Protein AF-A0A1R3L1D3-F1 (afdb_monomer_lite)

InterPro domains:
  IPR045272 Receptor-like protein kinase ANXUR1/2-like [PTHR27003] (4-63)

Secondary structure (DSSP, 8-state):
---HHHHTSGGGGTS-GGGTTTS-HHHHHHHHHHHHHHT-SSGGGSPPHHHHHHHHHHHHHHHHHHHHT-

Sequence (70 aa):
MGCKCIENGTIYNIIDPHLKGRIAPDCFKQFVEIAFGCLRVRGNERPSMGEVETTLQLALQLQNKADSEI

Foldseek 3Di:
DADVCVVVVVVLVPDDPVCVPLADPVLVVLLRVLVVLCVDPDPVSRDDVVVVVVSNVVSVVRSVVVVVVD

Organism: NCBI:txid93759

Structure (mmCIF, N/CA/C/O backbone):
data_AF-A0A1R3L1D3-F1
#
_entry.id   AF-A0A1R3L1D3-F1
#
loop_
_atom_site.group_PDB
_atom_site.id
_atom_site.type_symbol
_atom_site.label_atom_id
_atom_site.label_alt_id
_atom_site.label_comp_id
_atom_site.label_asym_id
_atom_site.label_entity_id
_atom_site.label_seq_id
_atom_site.pdbx_PDB_ins_code
_atom_site.Cartn_x
_atom_site.Cartn_y
_atom_site.Cartn_z
_atom_site.occupancy
_atom_site.B_iso_or_equiv
_atom_site.auth_seq_id
_atom_site.auth_comp_id
_atom_site.auth_asym_id
_atom_site.auth_atom_id
_atom_site.pdbx_PDB_model_num
ATOM 1 N N . MET A 1 1 ? -3.092 6.603 -12.874 1.00 40.25 1 MET A N 1
ATOM 2 C CA . MET A 1 1 ? -4.190 5.812 -13.462 1.00 40.25 1 MET A CA 1
ATOM 3 C C . MET A 1 1 ? -4.264 4.533 -12.648 1.00 40.25 1 MET A C 1
ATOM 5 O O . MET A 1 1 ? -3.333 3.740 -12.719 1.00 40.25 1 MET A O 1
ATOM 9 N N . GLY A 1 2 ? -5.237 4.448 -11.738 1.00 53.31 2 GLY A N 1
ATOM 10 C CA . GLY A 1 2 ? -5.385 3.310 -10.829 1.00 53.31 2 GLY A CA 1
ATOM 11 C C . GLY A 1 2 ? -5.720 2.035 -11.598 1.00 53.31 2 GLY A C 1
ATOM 12 O O . GLY A 1 2 ? -6.194 2.083 -12.734 1.00 53.31 2 GLY A O 1
ATOM 13 N N . CYS A 1 3 ? -5.430 0.880 -11.008 1.00 60.31 3 CYS A N 1
ATOM 14 C CA . CYS A 1 3 ? -5.817 -0.386 -11.608 1.00 60.31 3 CYS A CA 1
ATOM 15 C C . CYS A 1 3 ? -7.349 -0.513 -11.564 1.00 60.31 3 CYS A C 1
ATOM 17 O O . CYS A 1 3 ? -7.943 -0.337 -10.497 1.00 60.31 3 CYS A O 1
ATOM 19 N N . LYS A 1 4 ? -7.982 -0.869 -12.694 1.00 61.41 4 LYS A N 1
ATOM 20 C CA . LYS A 1 4 ? -9.446 -1.063 -12.827 1.00 61.41 4 LYS A CA 1
ATOM 21 C C . LYS A 1 4 ? -10.044 -1.990 -11.755 1.00 61.41 4 LYS A C 1
ATOM 23 O O . LYS A 1 4 ? -11.239 -1.953 -11.503 1.00 61.41 4 LYS A O 1
ATOM 28 N N . CYS A 1 5 ? -9.218 -2.811 -11.110 1.00 62.59 5 CYS A N 1
ATOM 29 C CA . CYS A 1 5 ? -9.597 -3.724 -10.038 1.00 62.59 5 CYS A CA 1
ATOM 30 C C . CYS A 1 5 ? -10.132 -3.021 -8.777 1.00 62.59 5 CYS A C 1
ATOM 32 O O . CYS A 1 5 ? -10.967 -3.592 -8.080 1.00 62.59 5 CYS A O 1
ATOM 34 N N . ILE A 1 6 ? -9.641 -1.812 -8.470 1.00 58.88 6 ILE A N 1
ATOM 35 C CA . ILE A 1 6 ? -10.110 -1.020 -7.319 1.00 58.88 6 ILE A CA 1
ATOM 36 C C . ILE A 1 6 ? -11.461 -0.390 -7.652 1.00 58.88 6 ILE A C 1
ATOM 38 O O . ILE A 1 6 ? -12.414 -0.542 -6.898 1.00 58.88 6 ILE A O 1
ATOM 42 N N . GLU A 1 7 ? -11.544 0.262 -8.815 1.00 59.78 7 GLU A N 1
ATOM 43 C CA . GLU A 1 7 ? -12.751 0.947 -9.296 1.00 59.78 7 GLU A CA 1
ATOM 44 C C . GLU A 1 7 ? -13.916 -0.029 -9.500 1.00 59.78 7 GLU A C 1
ATOM 46 O O . GLU A 1 7 ? -15.054 0.286 -9.166 1.00 59.78 7 GLU A O 1
ATOM 51 N N . ASN A 1 8 ? -13.628 -1.246 -9.970 1.00 66.25 8 ASN A N 1
ATOM 52 C CA . ASN A 1 8 ? -14.631 -2.293 -10.158 1.00 66.25 8 ASN A CA 1
ATOM 53 C C . ASN A 1 8 ? -14.943 -3.085 -8.873 1.00 66.25 8 ASN A C 1
ATOM 55 O O . ASN A 1 8 ? -15.723 -4.034 -8.927 1.00 66.25 8 ASN A O 1
ATOM 59 N N . GLY A 1 9 ? -14.295 -2.785 -7.739 1.00 66.12 9 GLY A N 1
ATOM 60 C CA . GLY A 1 9 ? -14.468 -3.522 -6.479 1.00 66.12 9 GLY A CA 1
ATOM 61 C C . GLY A 1 9 ? -13.979 -4.979 -6.508 1.00 66.12 9 GLY A C 1
ATOM 62 O O . GLY A 1 9 ? -14.077 -5.690 -5.510 1.00 66.12 9 GLY A O 1
ATOM 63 N N . THR A 1 10 ? -13.399 -5.453 -7.615 1.00 77.31 10 THR A N 1
ATOM 64 C CA . THR A 1 10 ? -12.902 -6.833 -7.735 1.00 77.31 10 THR A CA 1
ATOM 65 C C . THR A 1 10 ? -11.661 -7.084 -6.888 1.00 77.31 10 THR A C 1
ATOM 67 O O . THR A 1 10 ? -11.305 -8.238 -6.662 1.00 77.31 10 THR A O 1
ATOM 70 N N . ILE A 1 11 ? -11.010 -6.030 -6.388 1.00 79.19 11 ILE A N 1
ATOM 71 C CA . ILE A 1 11 ? -9.896 -6.139 -5.444 1.00 79.19 11 ILE A CA 1
ATOM 72 C C . ILE A 1 11 ? -10.295 -6.951 -4.199 1.00 79.19 11 ILE A C 1
ATOM 74 O O . ILE A 1 11 ? -9.511 -7.765 -3.728 1.00 79.19 11 ILE A O 1
ATOM 78 N N . TYR A 1 12 ? -11.545 -6.857 -3.734 1.00 77.50 12 TYR A N 1
ATOM 79 C CA . TYR A 1 12 ? -12.033 -7.641 -2.594 1.00 77.50 12 TYR A CA 1
ATOM 80 C C . 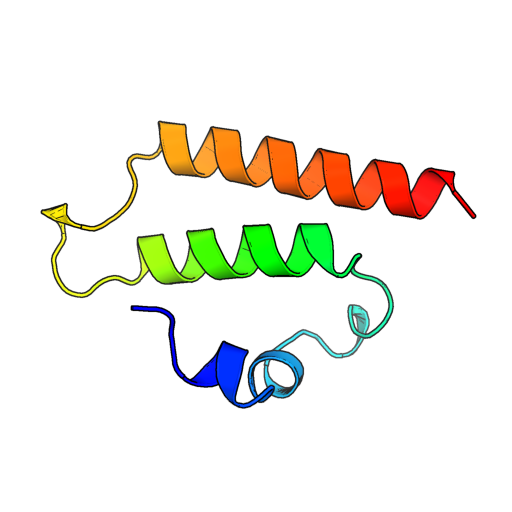TYR A 1 12 ? -12.107 -9.151 -2.871 1.00 77.50 12 TYR A C 1
ATOM 82 O O . TYR A 1 12 ? -12.180 -9.944 -1.933 1.00 77.50 12 TYR A O 1
ATOM 90 N N . ASN A 1 13 ? -12.055 -9.578 -4.136 1.00 82.12 13 ASN A N 1
ATOM 91 C CA . ASN A 1 13 ? -12.042 -10.997 -4.497 1.00 82.12 13 ASN A CA 1
ATOM 92 C C . ASN A 1 13 ? -10.653 -11.631 -4.377 1.00 82.12 13 ASN A C 1
ATOM 94 O O . ASN A 1 13 ? -10.571 -12.850 -4.269 1.00 82.12 13 ASN A O 1
ATOM 98 N N . ILE A 1 14 ? -9.587 -10.824 -4.383 1.00 83.12 14 ILE A N 1
ATOM 99 C CA . ILE A 1 14 ? -8.202 -11.307 -4.268 1.00 83.12 14 ILE A CA 1
ATOM 100 C C . ILE A 1 14 ? -7.628 -11.154 -2.855 1.00 83.12 14 ILE A C 1
ATOM 102 O O . ILE A 1 14 ? -6.561 -11.692 -2.574 1.00 83.12 14 ILE A O 1
ATOM 106 N N . ILE A 1 15 ? -8.314 -10.421 -1.971 1.00 85.31 15 ILE A N 1
ATOM 107 C CA . ILE A 1 15 ? -7.929 -10.319 -0.559 1.00 85.31 15 ILE A CA 1
ATOM 108 C C . ILE A 1 15 ? -8.132 -11.676 0.108 1.00 85.31 15 ILE A C 1
ATOM 110 O O . ILE A 1 15 ? -9.163 -12.327 -0.096 1.00 85.31 15 ILE A O 1
ATOM 114 N N . ASP A 1 16 ? -7.172 -12.042 0.954 1.00 88.12 16 ASP A N 1
ATOM 115 C CA . ASP A 1 16 ? -7.275 -13.196 1.835 1.00 88.12 16 ASP A CA 1
ATOM 116 C C . ASP A 1 16 ? -8.638 -13.201 2.565 1.00 88.12 16 ASP A C 1
ATOM 118 O O . ASP A 1 16 ? -8.994 -12.212 3.221 1.00 88.12 16 ASP A O 1
ATOM 122 N N . PRO A 1 17 ? -9.432 -14.282 2.464 1.00 88.38 17 PRO A N 1
ATOM 123 C CA . PRO A 1 17 ? -10.737 -14.367 3.111 1.00 88.38 17 PRO A CA 1
ATOM 124 C C . PRO A 1 17 ? -10.712 -14.061 4.614 1.00 88.38 17 PRO A C 1
ATOM 126 O O . PRO A 1 17 ? -11.681 -13.504 5.124 1.00 88.38 17 PRO A O 1
ATOM 129 N N . HIS A 1 18 ? -9.615 -14.364 5.314 1.00 89.38 18 HIS A N 1
ATOM 130 C CA . HIS A 1 18 ? -9.450 -14.109 6.747 1.00 89.38 18 HIS A CA 1
ATOM 131 C C . HIS A 1 18 ? -9.216 -12.634 7.093 1.00 89.38 18 HIS A C 1
ATOM 133 O O . HIS A 1 18 ? -9.324 -12.261 8.264 1.00 89.38 18 HIS A O 1
ATOM 139 N N . LEU A 1 19 ? -8.897 -11.798 6.103 1.00 88.25 19 LEU A N 1
ATOM 140 C CA . LEU A 1 19 ? -8.714 -10.355 6.263 1.00 88.25 19 LEU A CA 1
ATOM 141 C C . LEU A 1 19 ? -9.961 -9.552 5.857 1.00 88.25 19 LEU A C 1
ATOM 143 O O . LEU A 1 19 ? -10.055 -8.359 6.154 1.00 88.25 19 LEU A O 1
ATOM 147 N N . LYS A 1 20 ? -10.947 -10.181 5.205 1.00 84.56 20 LYS A N 1
ATOM 148 C CA . LYS A 1 20 ? -12.191 -9.509 4.805 1.00 84.56 20 LYS A CA 1
ATOM 149 C C . LYS A 1 20 ? -12.933 -8.965 6.026 1.00 84.56 20 LYS A C 1
ATOM 151 O O . LYS A 1 20 ? -13.165 -9.681 6.993 1.00 84.56 20 LYS A O 1
ATOM 156 N N . GLY A 1 21 ? -13.301 -7.686 5.966 1.00 83.94 21 GLY A N 1
ATOM 157 C CA . GLY A 1 21 ? -13.997 -6.989 7.053 1.00 83.94 21 GLY A CA 1
ATOM 158 C C . GLY A 1 21 ? -13.125 -6.642 8.265 1.00 83.94 21 GLY A C 1
ATOM 159 O O . GLY A 1 21 ? -13.647 -6.082 9.219 1.00 83.94 21 GLY A O 1
ATOM 160 N N . ARG A 1 22 ? -11.821 -6.955 8.239 1.00 90.19 22 ARG A N 1
ATOM 161 C CA . ARG A 1 22 ? -10.874 -6.641 9.327 1.00 90.19 22 ARG A CA 1
ATOM 162 C C . ARG A 1 22 ? -9.936 -5.485 8.984 1.00 90.19 22 ARG A C 1
ATOM 164 O O . ARG A 1 22 ? -9.288 -4.945 9.868 1.00 90.19 22 ARG A O 1
ATOM 171 N N . ILE A 1 23 ? -9.853 -5.117 7.706 1.00 91.88 23 ILE A N 1
ATOM 172 C CA . ILE A 1 23 ? -9.001 -4.022 7.238 1.00 91.88 23 ILE A CA 1
ATOM 173 C C . ILE A 1 23 ? -9.818 -2.729 7.207 1.00 91.88 23 ILE A C 1
ATOM 175 O O . ILE A 1 23 ? -10.886 -2.681 6.591 1.00 91.88 23 ILE A O 1
ATOM 179 N N . ALA A 1 24 ? -9.290 -1.676 7.822 1.00 93.88 24 ALA A N 1
ATOM 180 C CA . ALA A 1 24 ? -9.857 -0.340 7.764 1.00 93.88 24 ALA A CA 1
ATOM 181 C C . ALA A 1 24 ? -9.878 0.168 6.307 1.00 93.88 24 ALA A C 1
ATOM 183 O O . ALA A 1 24 ? -8.860 0.053 5.614 1.00 93.88 24 ALA A O 1
ATOM 184 N N . PRO A 1 25 ? -10.987 0.759 5.821 1.00 90.69 25 PRO A N 1
ATOM 185 C CA . PRO A 1 25 ? -11.095 1.214 4.434 1.00 90.69 25 PRO A CA 1
ATOM 186 C C . PRO A 1 25 ? -9.966 2.160 3.999 1.00 90.69 25 PRO A C 1
ATOM 188 O O . PRO A 1 25 ? -9.427 2.005 2.902 1.00 90.69 25 PRO A O 1
ATOM 191 N N . ASP A 1 26 ? -9.561 3.089 4.870 1.00 92.19 26 ASP A N 1
ATOM 192 C CA . ASP A 1 26 ? -8.504 4.063 4.573 1.00 92.19 26 ASP A CA 1
ATOM 193 C C . ASP A 1 26 ? -7.113 3.414 4.508 1.00 92.19 26 ASP A C 1
ATOM 195 O O . ASP A 1 26 ? -6.343 3.690 3.586 1.00 92.19 26 ASP A O 1
ATOM 199 N N . CYS A 1 27 ? -6.813 2.491 5.430 1.00 94.88 27 CYS A N 1
ATOM 200 C CA . CYS A 1 27 ? -5.603 1.665 5.370 1.00 94.88 27 CYS A CA 1
ATOM 201 C C . CYS A 1 27 ? -5.562 0.872 4.060 1.00 94.88 27 CYS A C 1
ATOM 203 O O . CYS A 1 27 ? -4.564 0.891 3.335 1.00 94.88 27 CYS A O 1
ATOM 205 N N . PHE A 1 28 ? -6.674 0.210 3.732 1.00 91.88 28 PHE A N 1
ATOM 206 C CA . PHE A 1 28 ? -6.773 -0.631 2.550 1.00 91.88 28 PHE A CA 1
ATOM 207 C C . PHE A 1 28 ? -6.534 0.164 1.267 1.00 91.88 28 PHE A C 1
ATOM 209 O O . PHE A 1 28 ? -5.756 -0.262 0.413 1.00 91.88 28 PHE A O 1
ATOM 216 N N . LYS A 1 29 ? -7.147 1.346 1.147 1.00 90.44 29 LYS A N 1
ATOM 217 C CA . LYS A 1 29 ? -6.931 2.243 0.011 1.00 90.44 29 LYS A CA 1
ATOM 218 C C . LYS A 1 29 ? -5.449 2.581 -0.147 1.00 90.44 29 LYS A C 1
AT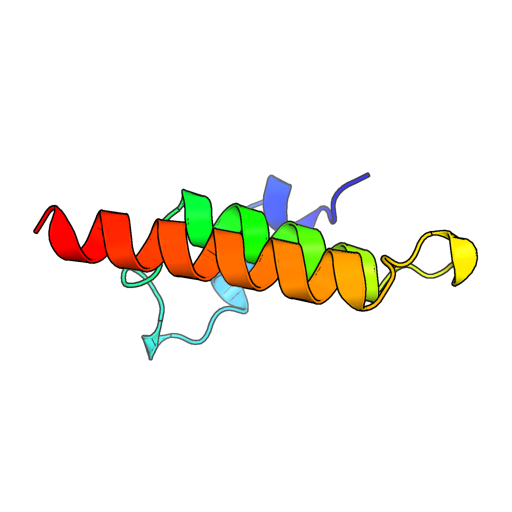OM 220 O O . LYS A 1 29 ? -4.895 2.391 -1.230 1.00 90.44 29 LYS A O 1
ATOM 225 N N . GLN A 1 30 ? -4.805 3.007 0.938 1.00 93.88 30 GLN A N 1
ATOM 226 C CA . GLN A 1 30 ? -3.409 3.424 0.910 1.00 93.88 30 GLN A CA 1
ATOM 227 C C . GLN A 1 30 ? -2.464 2.271 0.539 1.00 93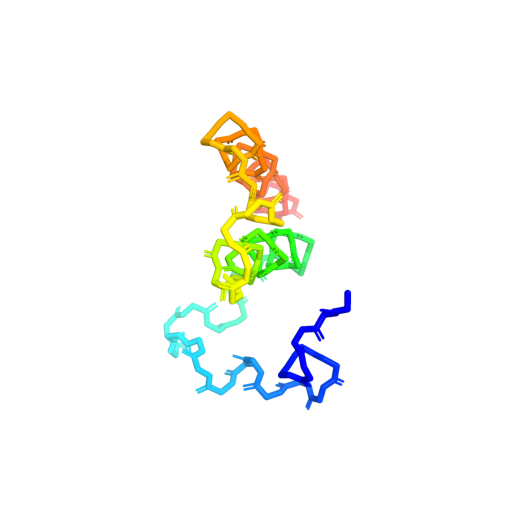.88 30 GLN A C 1
ATOM 229 O O . GLN A 1 30 ? -1.565 2.435 -0.288 1.00 93.88 30 GLN A O 1
ATOM 234 N N . PHE A 1 31 ? -2.707 1.083 1.097 1.00 93.56 31 PHE A N 1
ATOM 235 C CA . PHE A 1 31 ? -1.939 -0.123 0.794 1.00 93.56 31 PHE A CA 1
ATOM 236 C C . PHE A 1 31 ? -2.059 -0.532 -0.679 1.00 93.56 31 PHE A C 1
ATOM 238 O O . PHE A 1 31 ? -1.074 -0.872 -1.337 1.00 93.56 31 PHE A O 1
ATOM 245 N N . VAL A 1 32 ? -3.272 -0.495 -1.222 1.00 91.00 32 VAL A N 1
ATOM 246 C CA . VAL A 1 32 ? -3.517 -0.913 -2.599 1.00 91.00 32 VAL A CA 1
ATOM 247 C C . VAL A 1 32 ? -2.920 0.087 -3.594 1.00 91.00 32 VAL A C 1
ATOM 249 O O . VAL A 1 32 ? -2.323 -0.327 -4.591 1.00 91.00 32 VAL A O 1
ATOM 252 N N . GLU A 1 33 ? -3.015 1.391 -3.322 1.00 91.38 33 GLU A N 1
ATOM 253 C CA . GLU A 1 33 ? -2.396 2.428 -4.155 1.00 91.38 33 GLU A CA 1
ATOM 254 C C . GLU A 1 33 ? -0.876 2.238 -4.273 1.00 91.38 33 GLU A C 1
ATOM 256 O O . GLU A 1 33 ? -0.347 2.242 -5.393 1.00 91.38 33 GLU A O 1
ATOM 261 N N . ILE A 1 34 ? -0.177 1.990 -3.157 1.00 95.38 34 ILE A N 1
ATOM 262 C CA . ILE A 1 34 ? 1.274 1.767 -3.190 1.00 95.38 34 ILE A CA 1
ATOM 263 C C . ILE A 1 34 ? 1.641 0.438 -3.856 1.00 95.38 34 ILE A C 1
ATOM 265 O O . ILE A 1 34 ? 2.558 0.404 -4.678 1.00 95.38 34 ILE A O 1
ATOM 269 N N . ALA A 1 35 ? 0.886 -0.636 -3.593 1.00 93.25 35 ALA A N 1
ATOM 270 C CA . ALA A 1 35 ? 1.111 -1.939 -4.216 1.00 93.25 35 ALA A CA 1
ATOM 271 C C . ALA A 1 35 ? 1.013 -1.855 -5.748 1.00 93.25 35 ALA A C 1
ATOM 273 O O . ALA A 1 35 ? 1.870 -2.383 -6.459 1.00 93.25 35 ALA A O 1
ATOM 274 N N . PHE A 1 36 ? 0.024 -1.129 -6.277 1.00 89.62 36 PHE A N 1
ATOM 275 C CA . PHE A 1 36 ? -0.069 -0.896 -7.719 1.00 89.62 36 PHE A CA 1
ATOM 276 C C . PHE A 1 36 ? 1.014 0.038 -8.251 1.00 89.62 36 PHE A C 1
ATOM 278 O O . PHE A 1 36 ? 1.473 -0.159 -9.377 1.00 89.62 36 PHE A O 1
ATOM 285 N N . GLY A 1 37 ? 1.453 1.020 -7.461 1.00 92.75 37 GLY A N 1
ATOM 286 C CA . GLY A 1 37 ? 2.626 1.832 -7.781 1.00 92.75 37 GLY A CA 1
ATOM 287 C C . GLY A 1 37 ? 3.856 0.964 -8.060 1.00 92.75 37 GLY A C 1
ATOM 288 O O . GLY A 1 37 ? 4.504 1.123 -9.096 1.00 92.75 37 GLY A O 1
ATOM 289 N N . CYS A 1 38 ? 4.130 -0.009 -7.190 1.00 95.38 38 CYS A N 1
ATOM 290 C CA . CYS A 1 38 ? 5.258 -0.937 -7.329 1.00 95.38 38 CYS A CA 1
ATOM 291 C C . CYS A 1 38 ? 5.181 -1.806 -8.596 1.00 95.38 38 CYS A C 1
ATOM 293 O O . CYS A 1 38 ? 6.210 -2.172 -9.165 1.00 95.38 38 CYS A O 1
ATOM 295 N N . LEU A 1 39 ? 3.967 -2.114 -9.061 1.00 92.56 39 LEU A N 1
ATOM 296 C CA . LEU A 1 39 ? 3.711 -2.974 -10.220 1.00 92.56 39 LEU A CA 1
ATOM 297 C C . LEU A 1 39 ? 3.631 -2.216 -11.552 1.00 92.56 39 LEU A C 1
ATOM 299 O O . LEU A 1 39 ? 3.293 -2.807 -12.580 1.00 92.56 39 LEU A O 1
ATOM 303 N N . ARG A 1 40 ? 3.940 -0.914 -11.579 1.00 91.31 40 ARG A N 1
ATOM 304 C CA . ARG A 1 40 ? 3.934 -0.154 -12.833 1.00 91.31 40 ARG A CA 1
ATOM 305 C C . ARG A 1 40 ? 4.923 -0.730 -13.848 1.00 91.31 40 ARG A C 1
ATOM 307 O O . ARG A 1 40 ? 6.059 -1.095 -13.526 1.00 91.31 40 ARG A O 1
ATOM 314 N N . VAL A 1 41 ? 4.479 -0.771 -15.106 1.00 91.50 41 VAL A N 1
ATOM 315 C CA . VAL A 1 41 ? 5.247 -1.324 -16.235 1.00 91.50 41 VAL A CA 1
ATOM 316 C C . VAL A 1 41 ? 6.538 -0.539 -16.443 1.00 91.50 41 VAL A C 1
ATOM 318 O O . VAL A 1 41 ? 7.605 -1.122 -16.618 1.00 91.50 41 VAL A O 1
ATOM 321 N N . ARG A 1 42 ? 6.450 0.793 -16.386 1.00 93.75 42 ARG A N 1
ATOM 322 C CA . ARG A 1 42 ? 7.600 1.679 -16.537 1.00 93.75 42 ARG A CA 1
ATOM 323 C C . ARG A 1 42 ? 8.297 1.857 -15.194 1.00 93.75 42 ARG A C 1
ATOM 325 O O . ARG A 1 42 ? 7.694 2.340 -14.240 1.00 93.75 42 ARG A O 1
ATOM 332 N N . GLY A 1 43 ? 9.570 1.468 -15.131 1.00 92.75 43 GLY A N 1
ATOM 333 C CA . GLY A 1 43 ? 10.350 1.472 -13.890 1.00 92.75 43 GLY A CA 1
ATOM 334 C C . GLY A 1 43 ? 10.494 2.854 -13.251 1.00 92.75 43 GLY A C 1
ATOM 335 O O . GLY A 1 43 ? 10.454 2.960 -12.035 1.00 92.75 43 GLY A O 1
ATOM 336 N N . ASN A 1 44 ? 10.580 3.911 -14.059 1.00 93.75 44 ASN A N 1
ATOM 337 C CA . ASN A 1 44 ? 10.666 5.296 -13.587 1.00 93.75 44 ASN A CA 1
ATOM 338 C C . ASN A 1 44 ? 9.349 5.851 -13.016 1.00 93.75 44 ASN A C 1
ATOM 340 O O . ASN A 1 44 ? 9.356 6.932 -12.443 1.00 93.75 44 ASN A O 1
ATOM 344 N N . GLU A 1 45 ? 8.227 5.153 -13.193 1.00 93.88 45 GLU A N 1
ATOM 345 C CA . GLU A 1 45 ? 6.959 5.516 -12.555 1.00 93.88 45 GLU A CA 1
ATOM 346 C C . GLU A 1 45 ? 6.736 4.767 -11.236 1.00 93.88 45 GLU A C 1
ATOM 348 O O . GLU A 1 45 ? 5.772 5.059 -10.526 1.00 93.88 45 GLU A O 1
ATOM 353 N N . ARG A 1 46 ? 7.577 3.768 -10.930 1.00 96.31 46 ARG A N 1
ATOM 354 C CA . ARG A 1 46 ? 7.493 3.029 -9.671 1.00 96.31 46 ARG A CA 1
ATOM 355 C C . ARG A 1 46 ? 7.925 3.941 -8.522 1.00 96.31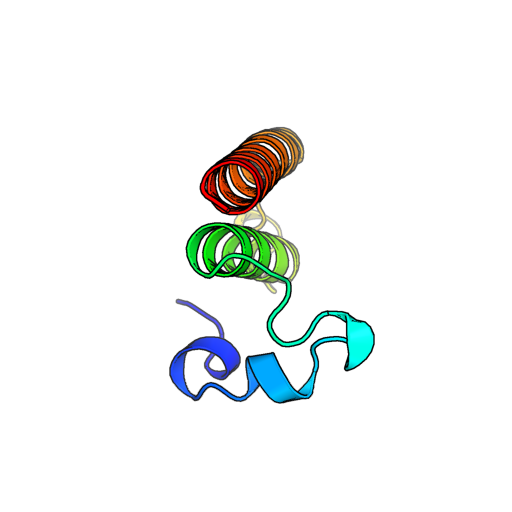 46 ARG A C 1
ATOM 357 O O . ARG A 1 46 ? 8.859 4.722 -8.702 1.00 96.31 46 ARG A O 1
ATOM 364 N N . PRO A 1 47 ? 7.281 3.823 -7.353 1.00 97.50 47 PRO A N 1
ATOM 365 C CA . PRO A 1 47 ? 7.693 4.559 -6.174 1.00 97.50 47 PRO A CA 1
ATOM 366 C C . PRO A 1 47 ? 9.106 4.142 -5.761 1.00 97.50 47 PRO A C 1
ATOM 368 O O . PRO A 1 47 ? 9.522 2.990 -5.926 1.00 97.50 47 PRO A O 1
ATOM 371 N N . SER A 1 48 ? 9.835 5.087 -5.189 1.00 97.94 48 SER A N 1
ATOM 372 C CA . SER A 1 48 ? 11.062 4.818 -4.455 1.00 97.94 48 SER A CA 1
ATOM 373 C C . SER A 1 48 ? 10.768 3.983 -3.206 1.00 97.94 48 SER A C 1
ATOM 375 O O . SER A 1 48 ? 9.678 4.040 -2.638 1.00 97.94 48 SER A O 1
ATOM 377 N N . MET A 1 49 ? 11.763 3.239 -2.717 1.00 97.50 49 MET A N 1
ATOM 378 C CA . MET A 1 49 ? 11.594 2.467 -1.479 1.00 97.50 49 MET A CA 1
ATOM 379 C C . MET A 1 49 ? 11.248 3.343 -0.265 1.00 97.50 49 MET A C 1
ATOM 381 O O . MET A 1 49 ? 10.527 2.880 0.611 1.00 97.50 49 MET A O 1
ATOM 385 N N . GLY A 1 50 ? 11.688 4.608 -0.237 1.00 98.25 50 GLY A N 1
ATOM 386 C CA . GLY A 1 50 ? 11.303 5.558 0.812 1.00 98.25 50 GLY A CA 1
ATOM 387 C C . GLY A 1 50 ? 9.828 5.970 0.739 1.00 98.25 50 GLY A C 1
ATOM 388 O O . GLY A 1 50 ? 9.155 6.034 1.766 1.00 98.25 50 GLY A O 1
ATOM 389 N N . GLU A 1 51 ? 9.289 6.186 -0.468 1.00 97.62 51 GLU A N 1
ATOM 390 C CA . GLU A 1 51 ? 7.848 6.414 -0.662 1.00 97.62 51 GLU A CA 1
ATOM 391 C C . GLU A 1 51 ? 7.034 5.179 -0.262 1.00 97.62 51 GLU A C 1
ATOM 393 O O . GLU A 1 51 ? 5.982 5.317 0.365 1.00 97.62 51 GLU A O 1
ATOM 398 N N . VAL A 1 52 ? 7.533 3.976 -0.571 1.00 97.94 52 VAL A N 1
ATOM 399 C CA . VAL A 1 52 ? 6.909 2.714 -0.147 1.00 97.94 52 VAL A CA 1
ATOM 400 C C . VAL A 1 52 ? 6.863 2.618 1.375 1.00 97.94 52 VAL A C 1
ATOM 402 O O . VAL A 1 52 ? 5.788 2.417 1.934 1.00 97.94 52 VAL A O 1
ATOM 405 N N . GLU A 1 53 ? 7.997 2.803 2.051 1.00 98.06 53 GLU A N 1
ATOM 406 C CA . GLU A 1 53 ? 8.088 2.748 3.513 1.00 98.06 53 GLU A CA 1
ATOM 407 C C . GLU A 1 53 ? 7.146 3.755 4.182 1.00 98.06 53 GLU A C 1
ATOM 409 O O . GLU A 1 53 ? 6.323 3.376 5.016 1.00 98.06 53 GLU A O 1
ATOM 414 N N . THR A 1 54 ? 7.213 5.020 3.764 1.00 98.06 54 THR A N 1
ATOM 415 C CA . THR A 1 54 ? 6.386 6.104 4.319 1.00 98.06 54 THR A CA 1
ATOM 416 C C . THR A 1 54 ? 4.897 5.801 4.146 1.00 98.06 54 THR A C 1
ATOM 418 O O . THR A 1 54 ? 4.092 5.995 5.058 1.00 98.06 54 THR A O 1
ATOM 421 N N . THR A 1 55 ? 4.517 5.270 2.983 1.00 97.88 55 THR A N 1
ATOM 422 C CA . THR A 1 55 ? 3.123 4.927 2.697 1.00 97.88 55 THR A CA 1
ATOM 423 C C . THR A 1 55 ? 2.631 3.755 3.546 1.00 97.88 55 THR A C 1
ATOM 425 O O . THR A 1 55 ? 1.496 3.776 4.025 1.00 97.88 55 THR A O 1
ATOM 428 N N . LEU A 1 56 ? 3.478 2.749 3.775 1.00 98.19 56 LEU A N 1
ATOM 429 C CA . LEU A 1 56 ? 3.148 1.612 4.636 1.00 98.19 56 LEU A CA 1
ATOM 430 C C . LEU A 1 56 ? 3.032 2.018 6.110 1.00 98.19 56 LEU A C 1
ATOM 432 O O . LEU A 1 56 ? 2.131 1.538 6.796 1.00 98.19 56 LEU A O 1
ATOM 436 N N . GLN A 1 57 ? 3.881 2.932 6.586 1.00 98.25 57 GLN A N 1
ATOM 437 C CA . GLN A 1 57 ? 3.760 3.503 7.931 1.00 98.25 57 GLN A CA 1
ATOM 438 C C . GLN A 1 57 ? 2.420 4.227 8.109 1.00 98.25 57 GLN A C 1
ATOM 440 O O . GLN A 1 57 ? 1.734 4.005 9.107 1.00 98.25 57 GLN A O 1
ATOM 445 N N . LEU A 1 58 ? 2.005 5.027 7.121 1.00 97.81 58 LEU A N 1
ATOM 446 C CA . LEU A 1 58 ? 0.700 5.689 7.136 1.00 97.81 58 LEU A CA 1
ATOM 447 C C . LEU A 1 58 ? -0.457 4.678 7.126 1.00 97.81 58 LEU A C 1
ATOM 449 O O . LEU A 1 58 ? -1.381 4.798 7.928 1.00 97.81 58 LEU A O 1
ATOM 453 N N . ALA A 1 59 ? -0.408 3.665 6.256 1.00 97.44 59 ALA A N 1
ATOM 454 C CA . ALA A 1 59 ? -1.435 2.622 6.202 1.00 97.44 59 ALA A CA 1
ATOM 455 C C . ALA A 1 59 ? -1.584 1.909 7.559 1.00 97.44 59 ALA A C 1
ATOM 457 O O . ALA A 1 59 ? -2.698 1.734 8.055 1.00 97.44 59 ALA A O 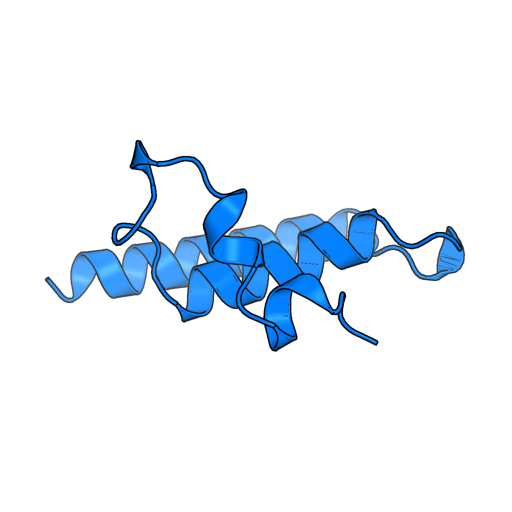1
ATOM 458 N N . LEU A 1 60 ? -0.462 1.583 8.208 1.00 97.38 60 LEU A N 1
ATOM 459 C CA . LEU A 1 60 ? -0.452 0.982 9.540 1.00 97.38 60 LEU A CA 1
ATOM 460 C C . LEU A 1 60 ? -1.074 1.905 10.599 1.00 97.38 60 LEU A C 1
ATOM 462 O O . LEU A 1 60 ? -1.876 1.452 11.413 1.00 97.38 60 LEU A O 1
ATOM 466 N N . GLN A 1 61 ? -0.745 3.198 10.582 1.00 97.62 61 GLN A N 1
ATOM 467 C CA . GLN A 1 61 ? -1.348 4.174 11.495 1.00 97.62 61 GLN A CA 1
ATOM 468 C C . GLN A 1 61 ? -2.868 4.269 11.317 1.00 97.62 61 GLN A C 1
ATOM 470 O O . GLN A 1 61 ? -3.592 4.329 12.309 1.00 97.62 61 GLN A O 1
ATOM 475 N N . LEU A 1 62 ? -3.354 4.244 10.072 1.00 96.94 62 LEU A N 1
ATOM 476 C CA . LEU A 1 62 ? -4.786 4.267 9.763 1.00 96.94 62 LEU A CA 1
ATOM 477 C C . LEU A 1 62 ? -5.506 3.022 10.295 1.00 96.94 62 LEU A C 1
ATOM 479 O O . LEU A 1 62 ? -6.591 3.150 10.858 1.00 96.94 62 LEU A O 1
ATOM 483 N N . GLN A 1 63 ? -4.898 1.838 10.167 1.00 96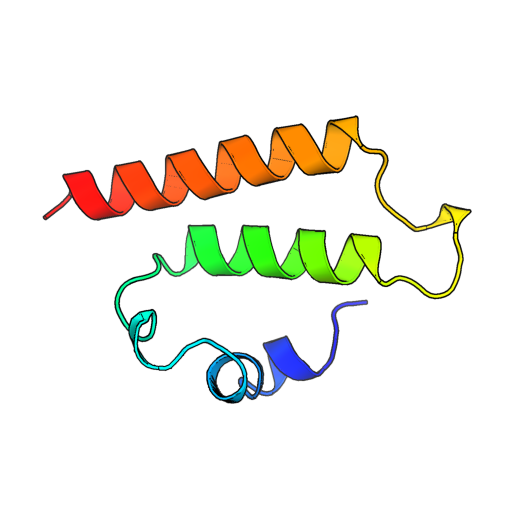.44 63 GLN A N 1
ATOM 484 C CA . GLN A 1 63 ? -5.455 0.609 10.738 1.00 96.44 63 GLN A CA 1
ATOM 485 C C . GLN A 1 63 ? -5.510 0.679 12.266 1.00 96.44 63 GLN A C 1
ATOM 487 O O . GLN A 1 63 ? -6.570 0.473 12.843 1.00 96.44 63 GLN A O 1
ATOM 492 N N . ASN A 1 64 ? -4.400 1.041 12.915 1.00 96.12 64 ASN A N 1
ATOM 493 C CA . ASN A 1 64 ? -4.334 1.121 14.377 1.00 96.12 64 ASN A CA 1
ATOM 494 C C . ASN A 1 64 ? -5.350 2.118 14.945 1.00 96.12 64 ASN A C 1
ATOM 496 O O . ASN A 1 64 ? -5.927 1.879 16.004 1.00 96.12 64 ASN A O 1
ATOM 500 N N . LYS A 1 65 ? -5.565 3.240 14.249 1.00 95.62 65 LYS A N 1
ATOM 501 C CA . LYS A 1 65 ? -6.572 4.229 14.631 1.00 95.62 65 LYS A CA 1
ATOM 502 C C . LYS A 1 65 ? -7.978 3.628 14.580 1.00 95.62 65 LYS A C 1
ATOM 504 O O . LYS A 1 65 ? -8.696 3.734 15.564 1.00 95.62 65 LYS A O 1
ATOM 509 N N . ALA A 1 66 ? -8.338 2.968 13.480 1.00 93.62 66 ALA A N 1
ATOM 510 C CA . ALA A 1 66 ? -9.639 2.318 13.341 1.00 93.62 66 ALA A CA 1
ATOM 511 C C . ALA A 1 66 ? -9.851 1.203 14.380 1.00 93.62 66 ALA A C 1
ATOM 513 O O . ALA A 1 66 ? -10.938 1.087 14.936 1.00 93.62 66 ALA A O 1
ATOM 514 N N . ASP A 1 67 ? -8.807 0.428 14.686 1.00 92.31 67 ASP A N 1
ATOM 515 C CA . ASP A 1 67 ? -8.860 -0.627 15.704 1.00 92.31 67 ASP A CA 1
ATOM 516 C C . ASP A 1 67 ? -9.010 -0.063 17.129 1.00 92.31 67 ASP A C 1
ATOM 518 O O . ASP A 1 67 ? -9.572 -0.725 17.996 1.00 92.31 67 ASP A O 1
ATOM 522 N N . SER A 1 68 ? -8.511 1.154 17.379 1.00 88.38 68 SER A N 1
ATOM 523 C CA . SER A 1 68 ? -8.604 1.831 18.685 1.00 88.38 68 SER A CA 1
ATOM 524 C C . SER A 1 68 ? -9.924 2.579 18.892 1.00 88.38 68 SER A C 1
ATOM 526 O O . SER A 1 68 ? -10.197 3.038 19.998 1.00 88.38 68 SER A O 1
ATOM 528 N N . GLU A 1 69 ? -10.722 2.743 17.836 1.00 75.38 69 GLU A N 1
ATOM 529 C CA . GLU A 1 69 ? -12.049 3.371 17.869 1.00 75.38 69 GLU A CA 1
ATOM 530 C C . GLU A 1 69 ? -13.176 2.340 18.124 1.00 75.38 69 GLU A C 1
ATOM 532 O O . GLU A 1 69 ? -14.357 2.679 18.012 1.00 75.38 69 GLU A O 1
ATOM 537 N N . ILE A 1 70 ? -12.806 1.099 18.482 1.00 55.81 70 ILE A N 1
ATOM 538 C CA . ILE A 1 70 ? -13.683 -0.036 18.827 1.00 55.81 70 ILE A CA 1
ATOM 539 C C . ILE A 1 70 ? -13.859 -0.171 20.343 1.00 55.81 70 ILE A C 1
ATOM 541 O O . ILE A 1 70 ? -12.848 -0.103 21.077 1.00 55.81 70 ILE A O 1
#

Radius of gyration: 13.01 Å; chains: 1; bounding box: 26×21×35 Å

pLDDT: mean 87.32, std 13.18, range [40.25, 98.25]